Protein AF-A0A6B2TFF8-F1 (afdb_monomer)

Secondary structure (DSSP, 8-state):
--TTSTTSSPPPHHHHHH-PPPTTTTHHHHHHHHHTT-HHHHHHHHHHHHHHHHHHHHHHHHHHHHHHTT--------HHHHHHHHHHHHHHHHHHHSGGGGGG--

Nearest PDB structures (foldseek):
  1e2a-assembly1_A  TM=3.879E-01  e=2.003E+00  Lactococcus lactis
  2e2a-assembly1_B  TM=3.895E-01  e=3.409E+00  Lactococcus lactis
  3k1s-assembly1_A  TM=3.690E-01  e=7.348E+00  Bacillus anthracis
  5u1b-assembly1_A  TM=3.429E-01  e=7.796E+00  Neisseria gonorrhoeae

Solvent-accessible surface area (backbone atoms only — not comparable to full-atom values): 6132 Å² total; per-residue (Å²): 133,66,77,85,47,85,87,78,65,83,76,61,64,60,40,74,74,70,70,48,64,54,77,64,50,36,37,68,50,11,52,52,27,46,77,72,67,37,54,67,59,8,41,34,17,19,48,70,49,49,54,49,52,54,51,49,51,52,52,49,52,54,44,52,57,29,53,77,68,74,40,88,80,83,88,79,82,49,72,69,53,54,49,49,51,50,51,51,50,50,51,51,28,51,48,51,69,38,87,90,18,58,73,51,61,100

Foldseek 3Di:
DAPVDPPPDDDDVCCVPPVADALCQLLVVLVVCVVVPNNVSNCLSHVVSVVVVVVVVVVVVVCVVCVVVVHHDDDDQDPVNVVVVVVVRVVSSVCCRDPVNVSSPD

pLDDT: mean 87.39, std 9.22, range [53.91, 96.12]

Mean predicted aligned error: 5.74 Å

Structure (mmCIF, N/CA/C/O backbone):
data_AF-A0A6B2TFF8-F1
#
_entry.id   AF-A0A6B2TFF8-F1
#
loop_
_atom_site.group_PDB
_atom_site.id
_atom_site.type_symbol
_atom_site.label_atom_id
_atom_site.label_alt_id
_atom_site.label_comp_id
_atom_site.label_asym_id
_atom_site.label_entity_id
_atom_site.label_seq_id
_atom_site.pdbx_PDB_ins_code
_atom_site.Cartn_x
_atom_site.Cartn_y
_atom_site.Cartn_z
_atom_site.occupancy
_atom_site.B_iso_or_equiv
_atom_site.auth_seq_id
_atom_site.auth_comp_id
_atom_site.auth_asym_id
_atom_site.auth_atom_id
_atom_site.pdbx_PDB_model_num
ATOM 1 N N . VAL A 1 1 ? 0.145 16.888 -9.395 1.00 81.00 1 VAL A N 1
ATOM 2 C CA . VAL A 1 1 ? 1.481 16.656 -9.983 1.00 81.00 1 VAL A CA 1
ATOM 3 C C . VAL A 1 1 ? 1.520 15.201 -10.383 1.00 81.00 1 VAL A C 1
ATOM 5 O O . VAL A 1 1 ? 1.289 14.363 -9.516 1.00 81.00 1 VAL A O 1
ATOM 8 N N . ASP A 1 2 ? 1.684 14.917 -11.671 1.00 83.56 2 ASP A N 1
ATOM 9 C CA . ASP A 1 2 ? 1.633 13.549 -12.184 1.00 83.56 2 ASP A CA 1
ATOM 10 C C . ASP A 1 2 ? 2.960 12.824 -11.870 1.00 83.56 2 ASP A C 1
ATOM 12 O O . ASP A 1 2 ? 4.025 13.317 -12.251 1.00 83.56 2 ASP A O 1
ATOM 16 N N . PRO A 1 3 ? 2.945 11.687 -11.146 1.00 82.00 3 PRO A N 1
ATOM 17 C CA . PRO A 1 3 ? 4.142 10.892 -10.874 1.00 82.00 3 PRO A CA 1
ATOM 18 C C . PRO A 1 3 ? 4.646 10.078 -12.074 1.00 82.00 3 PRO A C 1
ATOM 20 O O . PRO A 1 3 ? 5.684 9.420 -11.961 1.00 82.00 3 PRO A O 1
ATOM 23 N N . ASN A 1 4 ? 3.914 10.067 -13.189 1.00 83.44 4 ASN A N 1
ATOM 24 C CA . ASN A 1 4 ? 4.371 9.514 -14.461 1.00 83.44 4 ASN A CA 1
ATOM 25 C C . ASN A 1 4 ? 5.275 10.497 -15.216 1.00 83.44 4 ASN A C 1
ATOM 27 O O . ASN A 1 4 ? 6.070 10.069 -16.053 1.00 83.44 4 ASN A O 1
ATOM 31 N N . GLU A 1 5 ? 5.198 11.792 -14.900 1.00 85.88 5 GLU A N 1
ATOM 32 C CA . GLU A 1 5 ? 6.054 12.804 -15.508 1.00 85.88 5 GLU A CA 1
ATOM 33 C C . GLU A 1 5 ? 7.436 12.838 -14.827 1.00 85.88 5 GLU A C 1
ATOM 35 O O . GLU A 1 5 ? 7.540 12.989 -13.600 1.00 85.88 5 GLU A O 1
ATOM 40 N N . PRO A 1 6 ? 8.53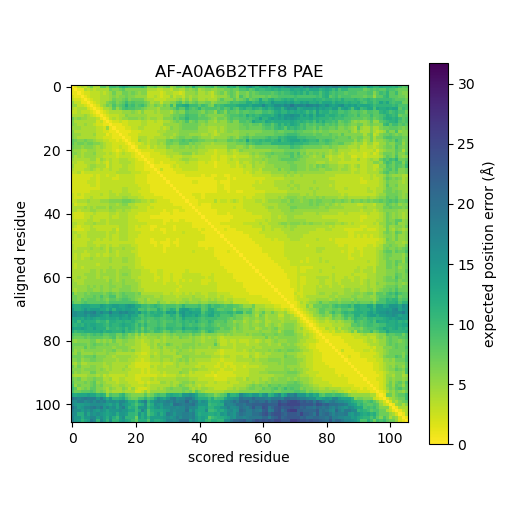1 12.695 -15.598 1.00 80.62 6 PRO A N 1
ATOM 41 C CA . PRO A 1 6 ? 9.878 12.790 -15.056 1.00 80.62 6 PRO A CA 1
ATOM 42 C C . PRO A 1 6 ? 10.177 14.212 -14.558 1.00 80.62 6 PRO A C 1
ATOM 44 O O . PRO A 1 6 ? 9.684 15.196 -15.096 1.00 80.62 6 PRO A O 1
ATOM 47 N N . GLY A 1 7 ? 11.035 14.323 -13.541 1.00 81.44 7 GLY A N 1
ATOM 48 C CA . GLY A 1 7 ? 11.482 15.611 -12.988 1.00 81.44 7 GLY A CA 1
ATOM 49 C C . GLY A 1 7 ? 10.762 16.050 -11.711 1.00 81.44 7 GLY A C 1
ATOM 50 O O . GLY A 1 7 ? 11.281 16.899 -10.994 1.00 81.44 7 GLY A O 1
ATOM 51 N N . HIS A 1 8 ? 9.630 15.429 -11.366 1.00 82.19 8 HIS A N 1
ATOM 52 C CA . HIS A 1 8 ? 8.894 15.739 -10.133 1.00 82.19 8 HIS A CA 1
ATOM 53 C C . HIS A 1 8 ? 9.317 14.891 -8.927 1.00 82.19 8 HIS A C 1
ATOM 55 O O . HIS A 1 8 ? 9.234 15.349 -7.788 1.00 82.19 8 HIS A O 1
ATOM 61 N N . TYR A 1 9 ? 9.791 13.663 -9.166 1.00 82.81 9 TYR A N 1
ATOM 62 C CA . TYR A 1 9 ? 10.153 12.715 -8.112 1.00 82.81 9 TYR A CA 1
ATOM 63 C C . TYR A 1 9 ? 11.461 11.984 -8.440 1.00 82.81 9 TYR A C 1
ATOM 65 O O . TYR A 1 9 ? 11.687 11.621 -9.598 1.00 82.81 9 TYR A O 1
ATOM 73 N N . PRO A 1 10 ? 12.333 11.743 -7.443 1.00 82.81 10 PRO A N 1
ATOM 74 C CA . PRO A 1 10 ? 13.563 10.997 -7.658 1.00 82.81 10 PRO A CA 1
ATOM 75 C C . PRO A 1 10 ? 13.270 9.534 -8.011 1.00 82.81 10 PRO A C 1
ATOM 77 O O . PRO A 1 10 ? 12.313 8.929 -7.520 1.00 82.81 10 PRO A O 1
ATOM 80 N N . ALA A 1 11 ? 14.138 8.942 -8.834 1.00 80.75 11 ALA A N 1
ATOM 81 C CA . ALA A 1 11 ? 14.086 7.515 -9.127 1.00 80.75 11 ALA A CA 1
ATOM 82 C C . ALA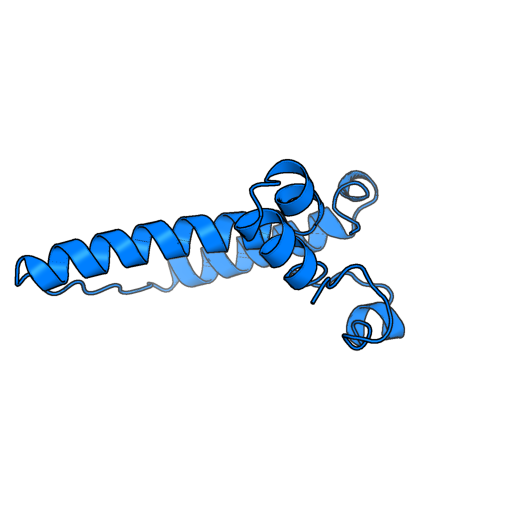 A 1 11 ? 14.322 6.677 -7.856 1.00 80.75 11 ALA A C 1
ATOM 84 O O . ALA A 1 11 ? 15.057 7.081 -6.953 1.00 80.75 11 ALA A O 1
ATOM 85 N N . CYS A 1 12 ? 13.731 5.478 -7.802 1.00 84.38 12 CYS A N 1
ATOM 86 C CA . CYS A 1 12 ? 13.911 4.560 -6.678 1.00 84.38 12 CYS A CA 1
ATOM 87 C C . CYS A 1 12 ? 15.390 4.133 -6.572 1.00 84.38 12 CYS A C 1
ATOM 89 O O . CYS A 1 12 ? 15.892 3.480 -7.492 1.00 84.38 12 CYS A O 1
ATOM 91 N N . PRO A 1 13 ? 16.093 4.451 -5.467 1.00 85.50 13 PRO A N 1
ATOM 92 C CA . PRO A 1 13 ? 17.514 4.148 -5.338 1.00 85.50 13 PRO A CA 1
ATOM 93 C C . PRO A 1 13 ? 17.772 2.642 -5.309 1.00 85.50 13 PRO A C 1
ATOM 95 O O . PRO A 1 13 ? 18.742 2.190 -5.903 1.00 85.50 13 PRO A O 1
ATOM 98 N N . LEU A 1 14 ? 16.884 1.858 -4.686 1.00 85.06 14 LEU A N 1
ATOM 99 C CA . LEU A 1 14 ? 17.032 0.405 -4.633 1.00 85.06 14 LEU A CA 1
ATOM 100 C C . LEU A 1 14 ? 16.962 -0.201 -6.036 1.00 85.06 14 LEU A C 1
ATOM 102 O O . LEU A 1 14 ? 17.895 -0.880 -6.440 1.00 85.06 14 LEU A O 1
ATOM 106 N N . LEU A 1 15 ? 15.921 0.124 -6.807 1.00 84.56 15 LEU A N 1
ATOM 107 C CA . LEU A 1 15 ? 15.790 -0.359 -8.181 1.00 84.56 15 LEU A CA 1
ATOM 108 C C . LEU A 1 15 ? 16.987 0.068 -9.041 1.00 84.56 15 LEU A C 1
ATOM 110 O O . LEU A 1 15 ? 17.509 -0.734 -9.806 1.00 84.56 15 LEU A O 1
ATOM 114 N N . ARG A 1 16 ? 17.459 1.311 -8.884 1.00 85.38 16 ARG A N 1
ATOM 115 C CA . ARG A 1 16 ? 18.620 1.821 -9.624 1.00 85.38 16 ARG A CA 1
ATOM 116 C C . ARG A 1 16 ? 19.913 1.072 -9.285 1.00 85.38 16 ARG A C 1
ATOM 118 O O . ARG A 1 16 ? 20.742 0.887 -10.168 1.00 85.38 16 ARG A O 1
ATOM 125 N N . LEU A 1 17 ? 20.111 0.709 -8.018 1.00 87.75 17 LEU A N 1
ATOM 126 C CA . LEU A 1 17 ? 21.360 0.118 -7.531 1.00 87.75 17 LEU A CA 1
ATOM 127 C C . LEU A 1 17 ? 21.387 -1.408 -7.642 1.00 87.75 17 LEU A C 1
ATOM 129 O O . LEU A 1 17 ? 22.446 -1.971 -7.892 1.00 87.75 17 LEU A O 1
ATOM 133 N N . THR A 1 18 ? 20.254 -2.080 -7.438 1.00 85.19 18 THR A N 1
ATOM 134 C CA . THR A 1 18 ? 20.190 -3.548 -7.352 1.00 85.19 18 THR A CA 1
ATOM 135 C C . THR A 1 18 ? 19.370 -4.190 -8.465 1.00 85.19 18 THR A C 1
ATOM 137 O O . THR A 1 18 ? 19.435 -5.404 -8.628 1.00 85.19 18 THR A O 1
ATOM 140 N N . GLY A 1 19 ? 18.572 -3.417 -9.209 1.00 83.56 19 GLY A N 1
ATOM 141 C CA . GLY A 1 19 ? 17.619 -3.950 -10.187 1.00 83.56 19 GLY A CA 1
ATOM 142 C C . GLY A 1 19 ? 16.403 -4.647 -9.564 1.00 83.56 19 GLY A C 1
ATOM 143 O O . GLY A 1 19 ? 15.565 -5.164 -10.295 1.00 83.56 19 GLY A O 1
ATOM 144 N N . VAL A 1 20 ? 16.280 -4.654 -8.231 1.00 84.12 20 VAL A N 1
ATOM 145 C CA . VAL A 1 20 ? 15.204 -5.351 -7.510 1.00 84.12 20 VAL A CA 1
ATOM 146 C C . VAL A 1 20 ? 14.039 -4.405 -7.234 1.00 84.12 20 VAL A C 1
ATOM 148 O O . VAL A 1 20 ? 14.213 -3.317 -6.675 1.00 84.12 20 VAL A O 1
ATOM 151 N N . TYR A 1 21 ? 12.825 -4.854 -7.551 1.00 83.81 21 TYR A N 1
ATOM 152 C CA . TYR A 1 21 ? 11.598 -4.155 -7.183 1.00 83.81 21 TYR A CA 1
ATOM 153 C C . TYR A 1 21 ? 11.254 -4.440 -5.718 1.00 83.81 21 TYR A C 1
ATOM 155 O O . TYR A 1 21 ? 10.971 -5.577 -5.340 1.00 83.81 21 TYR A O 1
ATOM 163 N N . CYS A 1 22 ? 11.254 -3.402 -4.882 1.00 87.19 22 CYS A N 1
ATOM 164 C CA . CYS A 1 22 ? 10.800 -3.496 -3.496 1.00 87.19 22 CYS A CA 1
ATOM 165 C C . CYS A 1 22 ? 9.258 -3.526 -3.424 1.00 87.19 22 CYS A C 1
ATOM 167 O O . CYS A 1 22 ? 8.585 -3.129 -4.385 1.00 87.19 22 CYS A O 1
ATOM 169 N N . PRO A 1 23 ? 8.658 -3.919 -2.283 1.00 86.62 23 PRO A N 1
ATOM 170 C CA . PRO A 1 23 ? 7.200 -3.956 -2.151 1.00 86.62 23 PRO A CA 1
ATOM 171 C C . PRO A 1 23 ? 6.540 -2.577 -2.342 1.00 86.62 23 PRO A C 1
ATOM 173 O O . PRO A 1 23 ? 5.371 -2.499 -2.709 1.00 86.62 23 PRO A O 1
ATOM 176 N N . GLY A 1 24 ? 7.288 -1.484 -2.150 1.00 86.75 24 GLY A N 1
ATOM 177 C CA . GLY A 1 24 ? 6.817 -0.109 -2.339 1.00 86.75 24 GLY A CA 1
ATOM 178 C C . GLY A 1 24 ? 6.983 0.462 -3.754 1.00 86.75 24 GLY A C 1
ATOM 179 O O . GLY A 1 24 ? 6.466 1.547 -4.026 1.00 86.75 24 GLY A O 1
ATOM 1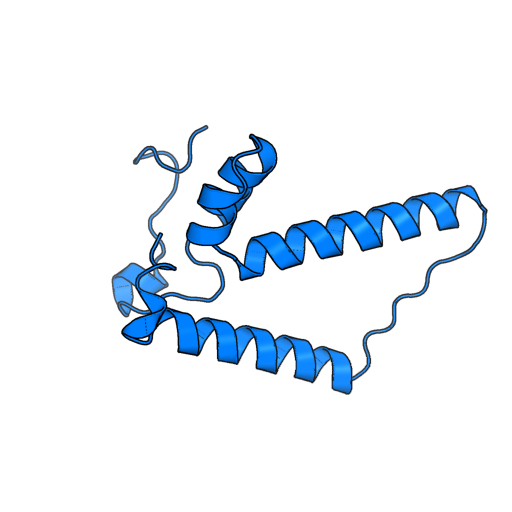80 N N . CYS A 1 25 ? 7.678 -0.218 -4.674 1.00 89.06 25 CYS A N 1
ATOM 181 C CA . CYS A 1 25 ? 7.873 0.290 -6.037 1.00 89.06 25 CYS A CA 1
ATOM 182 C C . CYS A 1 25 ? 6.523 0.538 -6.734 1.00 89.06 25 CYS A C 1
ATOM 184 O O . CYS A 1 25 ? 5.578 -0.233 -6.570 1.00 89.06 25 CYS A O 1
ATOM 186 N N . GLY A 1 26 ? 6.402 1.646 -7.469 1.00 87.56 26 GLY A N 1
ATOM 187 C CA . GLY A 1 26 ? 5.142 2.032 -8.119 1.00 87.56 26 GLY A CA 1
ATOM 188 C C . GLY A 1 26 ? 4.033 2.501 -7.166 1.00 87.56 26 GLY A C 1
ATOM 189 O O . GLY A 1 26 ? 2.954 2.843 -7.634 1.00 87.56 26 GLY A O 1
ATOM 190 N N . GLY A 1 27 ? 4.276 2.580 -5.849 1.00 90.50 27 GLY A N 1
ATOM 191 C CA . GLY A 1 27 ? 3.263 2.993 -4.870 1.00 90.50 27 GLY A CA 1
ATOM 192 C C . GLY A 1 27 ? 2.711 4.400 -5.114 1.00 90.50 27 GLY A C 1
ATOM 193 O O . GLY A 1 27 ? 1.511 4.611 -5.004 1.00 90.50 27 GLY A O 1
ATOM 194 N N . LEU A 1 28 ? 3.552 5.354 -5.527 1.00 90.62 28 LEU A N 1
ATOM 195 C CA . LEU A 1 28 ? 3.094 6.715 -5.833 1.00 90.62 28 LEU A CA 1
ATOM 196 C C . LEU A 1 28 ? 2.207 6.767 -7.090 1.00 90.62 28 LEU A C 1
ATOM 198 O O . LEU A 1 28 ? 1.172 7.428 -7.078 1.00 90.62 28 LEU A O 1
ATOM 202 N N . ARG A 1 29 ? 2.575 6.029 -8.149 1.00 91.00 29 ARG A N 1
ATOM 203 C CA . ARG A 1 29 ? 1.746 5.881 -9.359 1.00 91.00 29 ARG A CA 1
ATOM 204 C C . ARG A 1 29 ? 0.422 5.189 -9.042 1.00 91.00 29 ARG A C 1
ATOM 206 O O . ARG A 1 29 ? -0.623 5.632 -9.503 1.00 91.00 29 ARG A O 1
ATOM 213 N N . SER A 1 30 ? 0.470 4.160 -8.196 1.00 93.88 30 SER A N 1
ATOM 214 C CA . SER A 1 30 ? -0.715 3.447 -7.718 1.00 93.88 30 SER A CA 1
ATOM 215 C C . SER A 1 30 ? -1.657 4.366 -6.940 1.00 93.88 30 SER A C 1
ATOM 217 O O . SER A 1 30 ? -2.840 4.423 -7.254 1.00 93.88 30 SER A O 1
ATOM 219 N N . ALA A 1 31 ? -1.132 5.150 -5.993 1.00 94.00 31 ALA A N 1
ATOM 220 C CA . ALA A 1 31 ? -1.911 6.127 -5.236 1.00 94.00 31 ALA A CA 1
ATOM 221 C C . ALA A 1 31 ? -2.557 7.178 -6.149 1.00 94.00 31 ALA A C 1
ATOM 223 O O . ALA A 1 31 ? -3.736 7.489 -5.991 1.00 94.00 31 ALA A O 1
ATOM 224 N N . HIS A 1 32 ? -1.800 7.699 -7.120 1.00 94.38 32 HIS A N 1
ATOM 225 C CA . HIS A 1 32 ? -2.321 8.646 -8.099 1.00 94.38 32 HIS A CA 1
ATOM 226 C C . HIS A 1 32 ? -3.475 8.028 -8.892 1.00 94.38 32 HIS A C 1
ATOM 228 O O . HIS A 1 32 ? -4.573 8.572 -8.871 1.00 94.38 32 HIS A O 1
ATOM 234 N N . ALA A 1 33 ? -3.271 6.869 -9.521 1.00 94.38 33 ALA A N 1
ATOM 235 C CA . ALA A 1 33 ? -4.311 6.186 -10.289 1.00 94.38 33 ALA A CA 1
ATOM 236 C C . ALA A 1 33 ? -5.552 5.856 -9.437 1.00 94.38 33 ALA A C 1
ATOM 238 O O . ALA A 1 33 ? -6.675 6.129 -9.852 1.00 94.38 33 ALA A O 1
ATOM 239 N N . PHE A 1 34 ? -5.355 5.371 -8.206 1.00 95.75 34 PHE A N 1
ATOM 240 C CA . PHE A 1 34 ? -6.437 5.022 -7.284 1.00 95.75 34 PHE A CA 1
ATOM 241 C C . PHE A 1 34 ? -7.321 6.226 -6.936 1.00 95.75 34 PHE A C 1
ATOM 243 O O . PHE A 1 34 ? -8.545 6.123 -6.975 1.00 95.75 34 PHE A O 1
ATOM 250 N N . VAL A 1 35 ? -6.717 7.378 -6.626 1.00 94.75 35 VAL A N 1
ATOM 251 C CA . VAL A 1 35 ? -7.458 8.608 -6.287 1.00 94.75 35 VAL A CA 1
ATOM 252 C C . VAL A 1 35 ? -8.177 9.198 -7.506 1.00 94.75 35 VAL A C 1
ATOM 254 O O . VAL A 1 35 ? -9.226 9.815 -7.346 1.00 94.75 35 VAL A O 1
ATOM 257 N N . HIS A 1 36 ? -7.665 8.967 -8.717 1.00 95.25 36 HIS A N 1
ATOM 258 C CA . HIS A 1 36 ? -8.314 9.379 -9.967 1.00 95.25 36 HIS A CA 1
ATOM 259 C C . HIS A 1 36 ? -9.343 8.357 -10.490 1.00 95.25 36 HIS A C 1
ATOM 261 O O . HIS A 1 36 ? -9.960 8.591 -11.525 1.00 95.25 36 HIS A O 1
ATOM 267 N N . GLY A 1 37 ? -9.558 7.243 -9.778 1.00 94.94 37 GLY A N 1
ATOM 268 C CA . GLY A 1 37 ? -10.551 6.221 -10.124 1.00 94.94 37 GLY A CA 1
ATOM 269 C C . GLY A 1 37 ? -10.089 5.184 -11.153 1.00 94.94 37 GLY A C 1
ATOM 270 O O . GLY A 1 37 ? -10.879 4.323 -11.538 1.00 94.94 37 GLY A O 1
ATOM 271 N N . ASP A 1 38 ? -8.823 5.210 -11.571 1.00 95.38 38 ASP A N 1
ATOM 272 C CA . ASP A 1 38 ? -8.248 4.188 -12.446 1.00 95.38 38 ASP A CA 1
ATOM 273 C C . ASP A 1 38 ? -7.698 3.020 -11.615 1.00 95.38 38 ASP A C 1
ATOM 275 O O . ASP A 1 38 ? -6.509 2.916 -11.298 1.00 95.38 38 ASP A O 1
ATOM 279 N N . PHE A 1 39 ? -8.599 2.124 -11.214 1.00 93.69 39 PHE A N 1
ATOM 280 C CA . PHE A 1 39 ? -8.244 0.975 -10.381 1.00 93.69 39 PHE A CA 1
ATOM 281 C C . PHE A 1 39 ? -7.396 -0.064 -11.119 1.00 93.69 39 PHE A C 1
ATOM 283 O O . PHE A 1 39 ? -6.586 -0.742 -10.485 1.00 93.69 39 PHE A O 1
ATOM 290 N N . ALA A 1 40 ? -7.552 -0.187 -12.440 1.00 92.50 40 ALA A N 1
ATOM 291 C CA . ALA A 1 40 ? -6.768 -1.122 -13.240 1.00 92.50 40 ALA A CA 1
ATOM 292 C C . ALA A 1 40 ? -5.299 -0.680 -13.287 1.00 92.50 40 ALA A C 1
ATOM 294 O O . ALA A 1 40 ? -4.410 -1.471 -12.959 1.00 92.50 40 ALA A O 1
ATOM 295 N N . ALA A 1 41 ? -5.048 0.599 -13.583 1.00 90.75 41 ALA A N 1
ATOM 296 C CA . ALA A 1 41 ? -3.705 1.164 -13.525 1.00 90.75 41 ALA A CA 1
ATOM 297 C C . ALA A 1 41 ? -3.145 1.147 -12.096 1.00 90.75 41 ALA A C 1
ATOM 299 O O . ALA A 1 41 ? -1.965 0.854 -11.900 1.00 90.75 41 ALA A O 1
ATOM 300 N N . ALA A 1 42 ? -3.977 1.386 -11.075 1.00 92.44 42 ALA A N 1
ATOM 301 C CA . ALA A 1 42 ? -3.536 1.335 -9.683 1.00 92.44 42 ALA A CA 1
ATOM 302 C C . ALA A 1 42 ? -3.053 -0.062 -9.260 1.00 92.44 42 ALA A C 1
ATOM 304 O O . ALA A 1 42 ? -2.008 -0.180 -8.609 1.00 92.44 42 ALA A O 1
ATOM 305 N N . LEU A 1 43 ? -3.794 -1.111 -9.637 1.00 90.62 43 LEU A N 1
ATOM 306 C CA . LEU A 1 43 ? -3.448 -2.508 -9.362 1.00 90.62 43 LEU A CA 1
ATOM 307 C C . LEU A 1 43 ? -2.183 -2.939 -10.109 1.00 90.62 43 LEU A C 1
ATOM 309 O O . LEU A 1 43 ? -1.310 -3.555 -9.497 1.00 90.62 43 LEU A O 1
ATOM 313 N N . GLY A 1 44 ? -2.059 -2.573 -11.389 1.00 88.69 44 GLY A N 1
ATOM 314 C CA . GLY A 1 44 ? -0.849 -2.829 -12.176 1.00 88.69 44 GLY A CA 1
ATOM 315 C C . GLY A 1 44 ? 0.379 -2.124 -11.594 1.00 88.69 44 GLY A C 1
ATOM 316 O O . GLY A 1 44 ? 1.445 -2.723 -11.456 1.00 88.69 44 GLY A O 1
ATOM 317 N N . ALA A 1 45 ? 0.216 -0.876 -11.144 1.00 88.81 45 ALA A N 1
ATOM 318 C CA . ALA A 1 45 ? 1.298 -0.106 -10.543 1.00 88.81 45 ALA A CA 1
ATOM 319 C C . ALA A 1 45 ? 1.749 -0.673 -9.184 1.00 88.81 45 ALA A C 1
ATOM 321 O O . ALA A 1 45 ? 2.955 -0.750 -8.925 1.00 88.81 45 ALA A O 1
ATOM 322 N N . ASN A 1 46 ? 0.814 -1.051 -8.299 1.00 91.75 46 ASN A N 1
ATOM 323 C CA . ASN A 1 46 ? 1.117 -1.733 -7.035 1.00 91.75 46 ASN A CA 1
ATOM 324 C C . ASN A 1 46 ? -0.138 -2.341 -6.364 1.00 91.75 46 ASN A C 1
ATOM 326 O O . ASN A 1 46 ? -0.813 -1.685 -5.569 1.00 91.75 46 ASN A O 1
ATOM 330 N N . ALA A 1 47 ? -0.408 -3.627 -6.601 1.00 90.88 47 ALA A N 1
ATOM 331 C CA . ALA A 1 47 ? -1.558 -4.314 -6.002 1.00 90.88 47 ALA A CA 1
ATOM 332 C C . ALA A 1 47 ? -1.523 -4.379 -4.460 1.00 90.88 47 ALA A C 1
ATOM 334 O O . ALA A 1 47 ? -2.566 -4.263 -3.813 1.00 90.88 47 ALA A O 1
ATOM 335 N N . LEU A 1 48 ? -0.335 -4.521 -3.856 1.00 92.19 48 LEU A N 1
ATOM 336 C CA . LEU A 1 48 ? -0.186 -4.526 -2.396 1.00 92.19 48 LEU A CA 1
ATOM 337 C C . LEU A 1 48 ? -0.588 -3.173 -1.796 1.00 92.19 48 LEU A C 1
ATOM 339 O O . LEU A 1 48 ? -1.249 -3.124 -0.758 1.00 92.19 48 LEU A O 1
ATOM 343 N N . ALA A 1 49 ? -0.228 -2.079 -2.467 1.00 92.75 49 ALA A N 1
ATOM 344 C CA . ALA A 1 49 ? -0.599 -0.740 -2.041 1.00 92.75 49 ALA A CA 1
ATOM 345 C C . ALA A 1 49 ? -2.117 -0.525 -2.123 1.00 92.75 49 ALA A C 1
ATOM 347 O O . ALA A 1 49 ? -2.701 -0.058 -1.150 1.00 92.75 49 ALA A O 1
ATOM 348 N N . VAL A 1 50 ? -2.767 -0.964 -3.210 1.00 94.88 50 VAL A N 1
ATOM 349 C CA . VAL A 1 50 ? -4.236 -0.915 -3.349 1.00 94.88 50 VAL A CA 1
ATOM 350 C C . VAL A 1 50 ? -4.938 -1.657 -2.211 1.00 94.88 50 VAL A C 1
ATOM 352 O O . VAL A 1 50 ? -5.844 -1.102 -1.588 1.00 94.88 50 VAL A O 1
ATOM 355 N N . ALA A 1 51 ? -4.498 -2.876 -1.883 1.00 94.38 51 ALA A N 1
ATOM 356 C CA . ALA A 1 51 ? -5.043 -3.623 -0.748 1.00 94.38 51 ALA A CA 1
ATOM 357 C C . ALA A 1 51 ? -4.870 -2.855 0.575 1.00 94.38 51 ALA A C 1
ATOM 359 O O . ALA A 1 51 ? -5.796 -2.790 1.386 1.00 94.38 51 ALA A O 1
ATOM 360 N N . GLY A 1 52 ? -3.711 -2.216 0.763 1.00 94.38 52 GLY A N 1
ATOM 361 C CA . GLY A 1 52 ? -3.442 -1.329 1.892 1.00 94.38 52 GLY A CA 1
ATOM 362 C C . GLY A 1 52 ? -4.384 -0.123 1.950 1.00 94.38 52 GLY A C 1
ATOM 363 O O . GLY A 1 52 ? -4.902 0.180 3.022 1.00 94.38 52 GLY A O 1
ATOM 364 N N . TYR A 1 53 ? -4.663 0.530 0.817 1.00 94.81 53 TYR A N 1
ATOM 365 C CA . TYR A 1 53 ? -5.581 1.673 0.743 1.00 94.81 53 TYR A CA 1
ATOM 366 C C . TYR A 1 53 ? -7.010 1.274 1.116 1.00 94.81 53 TYR A C 1
ATOM 368 O O . TYR A 1 53 ? -7.651 1.956 1.915 1.00 94.81 53 TYR A O 1
ATOM 376 N N . VAL A 1 54 ? -7.492 0.142 0.596 1.00 95.56 54 VAL A N 1
ATOM 377 C CA . VAL A 1 54 ? -8.832 -0.385 0.901 1.00 95.56 54 VAL A CA 1
ATOM 378 C C . VAL A 1 54 ? -8.946 -0.770 2.375 1.00 95.56 54 VAL A C 1
ATOM 380 O O . VAL A 1 54 ? -9.915 -0.396 3.039 1.00 95.56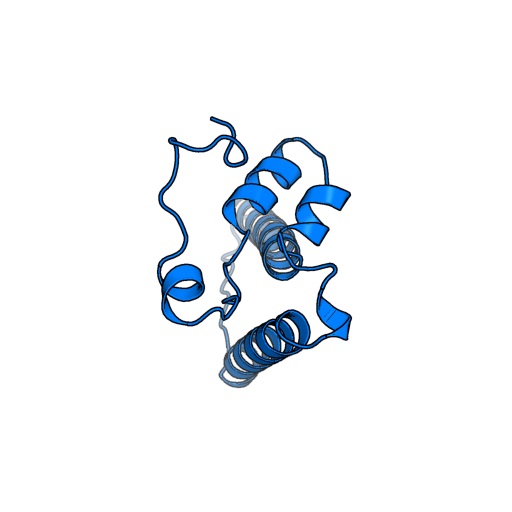 54 VAL A O 1
ATOM 383 N N . LEU A 1 55 ? -7.944 -1.471 2.916 1.00 95.00 55 LEU A N 1
ATOM 384 C CA . LEU A 1 55 ? -7.911 -1.833 4.331 1.00 95.00 55 LEU A CA 1
ATOM 385 C C . LEU A 1 55 ? -7.882 -0.587 5.222 1.00 95.00 55 LEU A C 1
ATOM 387 O O . LEU A 1 55 ? -8.630 -0.514 6.197 1.00 95.00 55 LEU A O 1
ATOM 391 N N . PHE A 1 56 ? -7.051 0.398 4.878 1.00 94.56 56 PHE A N 1
ATOM 392 C CA . PHE A 1 56 ? -6.973 1.664 5.596 1.00 94.56 56 PHE A CA 1
ATOM 393 C C . PHE A 1 56 ? -8.321 2.385 5.592 1.00 94.56 56 PHE A C 1
ATOM 395 O O . PHE A 1 56 ? -8.797 2.767 6.659 1.00 94.56 56 PHE A O 1
ATOM 402 N N . ALA A 1 57 ? -8.969 2.509 4.430 1.00 95.62 57 ALA A N 1
ATOM 403 C CA . ALA A 1 57 ? -10.284 3.129 4.314 1.00 95.62 57 ALA A CA 1
ATOM 404 C C . ALA A 1 57 ? -11.319 2.411 5.193 1.00 95.62 57 ALA A C 1
ATOM 406 O O . ALA A 1 57 ? -12.009 3.058 5.976 1.00 95.62 57 ALA A O 1
ATOM 407 N N . ALA A 1 58 ? -11.372 1.077 5.148 1.00 95.81 58 ALA A N 1
ATOM 408 C CA . ALA A 1 58 ? -12.295 0.289 5.961 1.00 95.81 58 ALA A CA 1
ATOM 409 C C . ALA A 1 58 ? -12.054 0.473 7.469 1.00 95.81 58 ALA A C 1
ATOM 411 O O . ALA A 1 58 ? -12.991 0.735 8.227 1.00 95.81 58 ALA A O 1
ATOM 412 N N . VAL A 1 59 ? -10.797 0.369 7.914 1.00 94.62 59 VAL A N 1
ATOM 413 C CA . VAL A 1 59 ? -10.421 0.558 9.323 1.00 94.62 59 VAL A CA 1
ATOM 414 C C . VAL A 1 59 ? -10.741 1.976 9.781 1.00 94.62 59 VAL A C 1
ATOM 416 O O . VAL A 1 59 ? -11.302 2.153 10.863 1.00 94.62 59 VAL A O 1
ATOM 419 N N . TRP A 1 60 ? -10.438 2.974 8.953 1.00 95.69 60 TRP A N 1
ATOM 420 C CA . TRP A 1 60 ? -10.734 4.371 9.233 1.00 95.69 60 TRP A CA 1
ATOM 421 C C . TRP A 1 60 ? -12.240 4.607 9.359 1.00 95.69 60 TRP A C 1
ATOM 423 O O . TRP A 1 60 ? -12.681 5.178 10.352 1.00 95.69 60 TRP A O 1
ATOM 433 N N . THR A 1 61 ? -13.055 4.089 8.436 1.00 96.06 61 THR A N 1
ATOM 434 C CA . THR A 1 61 ? -14.519 4.197 8.513 1.00 96.06 61 THR A CA 1
ATOM 435 C C . THR A 1 61 ? -15.064 3.537 9.777 1.00 96.06 61 THR A C 1
ATOM 437 O O . THR A 1 61 ? -15.865 4.141 10.492 1.00 96.06 61 THR A O 1
ATOM 440 N N . VAL A 1 62 ? -14.614 2.321 10.106 1.00 95.50 62 VAL A N 1
ATOM 441 C CA . VAL A 1 62 ? -15.025 1.631 11.341 1.00 95.50 62 VAL A CA 1
ATOM 442 C C . VAL A 1 62 ? -14.627 2.439 12.572 1.00 95.50 62 VAL A C 1
ATOM 444 O O . VAL A 1 62 ? -15.423 2.564 13.506 1.00 95.50 62 VAL A O 1
ATOM 447 N N . TRP A 1 63 ? -13.416 2.994 12.581 1.00 94.88 63 TRP A N 1
ATOM 448 C CA . TRP A 1 63 ? -12.931 3.840 13.661 1.00 94.88 63 TRP A CA 1
ATOM 449 C C . TRP A 1 63 ? -13.781 5.103 13.816 1.00 94.88 63 TRP A C 1
ATOM 451 O O . TRP A 1 63 ? -14.263 5.353 14.919 1.00 94.88 63 TRP A O 1
ATOM 461 N N . VAL A 1 64 ? -14.052 5.845 12.737 1.00 95.50 64 VAL A N 1
ATOM 462 C CA . VAL A 1 64 ? -14.910 7.042 12.757 1.00 95.50 64 VAL A CA 1
ATOM 463 C C . VAL A 1 64 ? -16.297 6.699 13.298 1.00 95.50 64 VAL A C 1
ATOM 465 O O . VAL A 1 64 ? -16.759 7.318 14.254 1.00 95.50 64 VAL A O 1
ATOM 468 N N . VAL A 1 65 ? -16.944 5.666 12.749 1.00 96.12 65 VAL A N 1
ATOM 469 C CA . VAL A 1 65 ? -18.293 5.249 13.166 1.00 96.12 65 VAL A CA 1
ATOM 470 C C . VAL A 1 65 ? -18.324 4.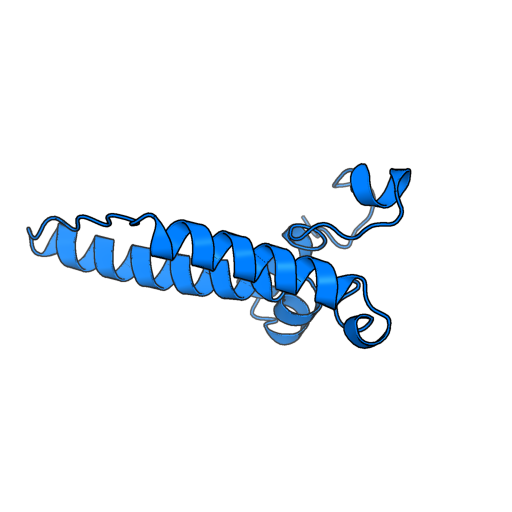861 14.643 1.00 96.12 65 VAL A C 1
ATOM 472 O O . VAL A 1 65 ? -19.275 5.196 15.350 1.00 96.12 65 VAL A O 1
ATOM 475 N N . ARG A 1 66 ? -17.304 4.154 15.138 1.00 94.38 66 ARG A N 1
ATOM 476 C CA . ARG A 1 66 ? -17.241 3.747 16.547 1.00 94.38 66 ARG A CA 1
ATOM 477 C C . ARG A 1 66 ? -16.963 4.920 17.479 1.00 94.38 66 ARG A C 1
ATOM 479 O O . ARG A 1 66 ? -17.652 5.030 18.491 1.00 94.38 66 ARG A O 1
ATOM 486 N N . THR A 1 67 ? -16.055 5.814 17.104 1.00 93.94 67 THR A N 1
ATOM 487 C CA . THR A 1 67 ? -15.741 7.033 17.859 1.00 93.94 67 THR A CA 1
ATOM 488 C C . THR A 1 67 ? -16.969 7.935 17.983 1.00 93.94 67 THR A C 1
ATOM 490 O O . THR A 1 67 ? -17.315 8.334 19.091 1.00 93.94 67 THR A O 1
ATOM 493 N N . VAL A 1 68 ? -17.705 8.165 16.888 1.00 95.44 68 VAL A N 1
ATOM 494 C CA . VAL A 1 68 ? -18.961 8.944 16.901 1.00 95.44 68 VAL A CA 1
ATOM 495 C C . VAL A 1 68 ? -20.040 8.280 17.769 1.00 95.44 68 VAL A C 1
ATOM 497 O O . VAL A 1 68 ? -20.842 8.964 18.394 1.00 95.44 68 VAL A O 1
ATOM 500 N N . ARG A 1 69 ? -20.046 6.945 17.868 1.00 95.44 69 ARG A N 1
ATOM 501 C CA . ARG A 1 69 ? -20.962 6.178 18.735 1.00 95.44 69 ARG A CA 1
ATOM 502 C C . ARG A 1 69 ? -20.465 6.018 20.180 1.00 95.44 69 ARG A C 1
ATOM 504 O O . ARG A 1 69 ? -21.037 5.219 20.919 1.00 95.44 69 ARG A O 1
ATOM 511 N N . GLY A 1 70 ? -19.384 6.697 20.573 1.00 93.56 70 GLY A N 1
ATOM 512 C CA . GLY A 1 70 ? -18.809 6.609 21.920 1.00 93.56 70 GLY A CA 1
ATOM 513 C C . GLY A 1 70 ? -18.208 5.241 22.269 1.00 93.56 70 GLY A C 1
ATOM 514 O O . GLY A 1 70 ? -18.040 4.920 23.442 1.00 93.56 70 GLY A O 1
ATOM 515 N N . ARG A 1 71 ? -17.899 4.401 21.272 1.00 90.56 71 ARG A N 1
ATOM 516 C CA . ARG A 1 71 ? -17.294 3.077 21.471 1.00 90.56 71 ARG A CA 1
ATOM 517 C C . ARG A 1 71 ? -15.807 3.134 21.118 1.00 90.56 71 ARG A C 1
ATOM 519 O O . ARG A 1 71 ? -15.489 3.319 19.946 1.00 90.56 71 ARG A O 1
ATOM 526 N N . PRO A 1 72 ? -14.877 2.928 22.063 1.00 82.62 72 PRO A N 1
ATOM 527 C CA . PRO A 1 72 ? -13.458 2.927 21.733 1.00 82.62 72 PRO A CA 1
ATOM 528 C C . PRO A 1 72 ? -13.113 1.722 20.846 1.00 82.62 72 PRO A C 1
ATOM 530 O O . PRO A 1 72 ? -13.419 0.577 21.182 1.00 82.62 72 PRO A O 1
ATOM 533 N N . LEU A 1 73 ? -12.453 1.969 19.712 1.00 84.31 73 LEU A N 1
ATOM 534 C CA . LEU A 1 73 ? -11.855 0.917 18.893 1.00 84.31 73 LEU A CA 1
ATOM 535 C C . LEU A 1 73 ? -10.429 0.658 19.388 1.00 84.31 73 LEU A C 1
ATOM 537 O O . LEU A 1 73 ? -9.572 1.532 19.291 1.00 84.31 73 LEU A O 1
ATOM 541 N N . ARG A 1 74 ? -10.165 -0.551 19.890 1.00 84.25 74 ARG A N 1
ATOM 542 C CA . ARG A 1 74 ? -8.808 -1.021 20.190 1.00 84.25 74 ARG A CA 1
ATOM 543 C C . ARG A 1 74 ? -8.407 -2.042 19.137 1.00 84.25 74 ARG A C 1
ATOM 545 O O . ARG A 1 74 ? -8.992 -3.119 19.078 1.00 84.25 74 ARG A O 1
ATOM 552 N N . ILE A 1 75 ? -7.442 -1.684 18.297 1.00 82.75 75 ILE A N 1
ATOM 553 C CA . ILE A 1 75 ? -6.838 -2.604 17.335 1.00 82.75 75 ILE A CA 1
ATOM 554 C C . ILE A 1 75 ? -5.535 -3.090 17.954 1.00 82.75 75 ILE A C 1
ATOM 556 O O . ILE A 1 75 ? -4.603 -2.310 18.130 1.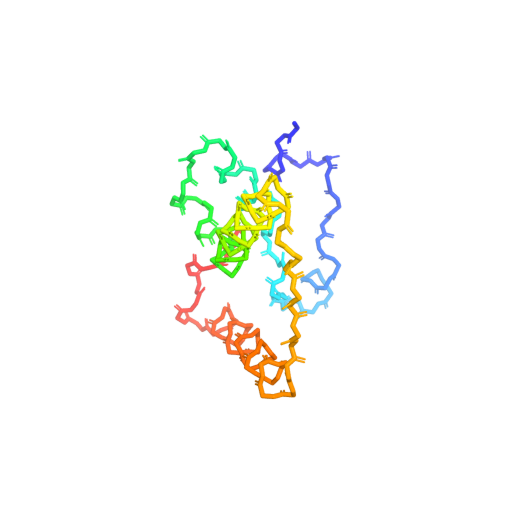00 82.75 75 ILE A O 1
ATOM 560 N N . THR A 1 76 ? -5.480 -4.369 18.304 1.00 86.06 76 THR A N 1
ATOM 561 C CA . THR A 1 76 ? -4.258 -5.027 18.764 1.00 86.06 76 THR A CA 1
ATOM 562 C C . THR A 1 76 ? -3.820 -6.028 17.706 1.00 86.06 76 THR A C 1
ATOM 564 O O . THR A 1 76 ? -4.536 -6.973 17.379 1.00 86.06 76 THR A O 1
ATOM 567 N N . LEU A 1 77 ? -2.639 -5.801 17.136 1.00 84.56 77 LEU A N 1
ATOM 568 C CA . LEU A 1 77 ? -1.993 -6.756 16.243 1.00 84.56 77 LEU A CA 1
ATOM 569 C C . LEU A 1 77 ? -1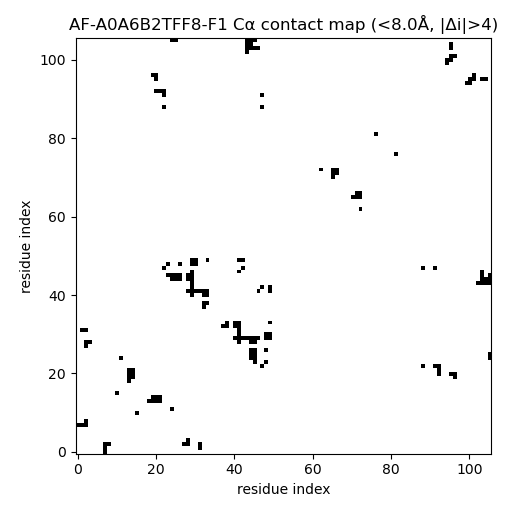.207 -7.740 17.106 1.00 84.56 77 LEU A C 1
ATOM 571 O O . LEU A 1 77 ? -0.258 -7.355 17.784 1.00 84.56 77 LEU A O 1
ATOM 575 N N . GLY A 1 78 ? -1.628 -9.001 17.106 1.00 91.31 78 GLY A N 1
ATOM 576 C CA . GLY A 1 78 ? -0.857 -10.075 17.715 1.00 91.31 78 GLY A CA 1
ATOM 577 C C . GLY A 1 78 ? 0.331 -10.478 16.843 1.00 91.31 78 GLY A C 1
ATOM 578 O O . GLY A 1 78 ? 0.430 -10.127 15.664 1.00 91.31 78 GLY A O 1
ATOM 579 N N . THR A 1 79 ? 1.229 -11.273 17.421 1.00 91.69 79 THR A N 1
ATOM 580 C CA . THR A 1 79 ? 2.417 -11.802 16.740 1.00 91.69 79 THR A CA 1
ATOM 581 C C . THR A 1 79 ? 2.059 -12.537 15.448 1.00 91.69 79 THR A C 1
ATOM 583 O O . THR A 1 79 ? 2.716 -12.334 14.433 1.00 91.69 79 THR A O 1
ATOM 586 N N . ALA A 1 80 ? 0.981 -13.328 15.443 1.00 91.38 80 ALA A N 1
ATOM 587 C CA . ALA A 1 80 ? 0.523 -14.046 14.253 1.00 91.38 80 ALA A CA 1
ATOM 588 C C . ALA A 1 80 ? 0.133 -13.099 13.104 1.00 91.38 80 ALA A C 1
ATOM 590 O O . ALA A 1 80 ? 0.481 -13.353 11.955 1.00 91.38 80 ALA A O 1
ATOM 591 N N . GLN A 1 81 ? -0.543 -11.985 13.401 1.00 90.69 81 GLN A N 1
ATOM 592 C CA . GLN A 1 81 ? -0.912 -10.987 12.398 1.00 90.69 81 GLN A CA 1
ATOM 593 C C . GLN A 1 81 ? 0.321 -10.269 11.842 1.00 90.69 81 GLN A C 1
ATOM 595 O O . GLN A 1 81 ? 0.406 -10.065 10.634 1.00 90.69 81 GLN A O 1
ATOM 600 N N . LEU A 1 82 ? 1.290 -9.929 12.700 1.00 91.06 82 LEU A N 1
ATOM 601 C CA . LEU A 1 82 ? 2.556 -9.330 12.265 1.00 91.06 82 LEU A CA 1
ATOM 602 C C . LEU A 1 82 ? 3.332 -10.272 11.335 1.00 91.06 82 LEU A C 1
ATOM 604 O O . LEU A 1 82 ? 3.789 -9.845 10.276 1.00 91.06 82 LEU A O 1
ATOM 608 N N . TRP A 1 83 ? 3.410 -11.561 11.679 1.00 93.69 83 TRP A N 1
ATOM 609 C CA . TRP A 1 83 ? 3.988 -12.577 10.798 1.00 93.69 83 TRP A CA 1
ATOM 610 C C . TRP A 1 83 ? 3.210 -12.720 9.494 1.00 93.69 83 TRP A C 1
ATOM 612 O O . TRP A 1 83 ? 3.826 -12.797 8.437 1.00 93.69 83 TRP A O 1
ATOM 622 N N . GLY A 1 84 ? 1.877 -12.693 9.540 1.00 92.31 84 GLY A N 1
ATOM 623 C CA . GLY A 1 84 ? 1.034 -12.734 8.345 1.00 92.31 84 GLY A CA 1
ATOM 624 C C . GLY A 1 84 ? 1.318 -11.578 7.384 1.00 92.31 84 GLY A C 1
ATOM 625 O O . GLY A 1 84 ? 1.479 -11.804 6.187 1.00 92.31 84 GLY A O 1
ATOM 626 N N . VAL A 1 85 ? 1.461 -10.353 7.903 1.00 90.88 85 VAL A N 1
ATOM 627 C CA . VAL A 1 85 ? 1.858 -9.183 7.101 1.00 90.88 85 VAL A CA 1
ATOM 628 C C . VAL A 1 85 ? 3.261 -9.368 6.528 1.00 90.88 85 VAL A C 1
ATOM 630 O O . VAL A 1 85 ? 3.463 -9.128 5.340 1.00 90.88 85 VAL A O 1
ATOM 633 N N . GLY A 1 86 ? 4.216 -9.834 7.336 1.00 91.56 86 GLY A N 1
ATOM 634 C CA . GLY A 1 86 ? 5.578 -10.114 6.880 1.00 91.56 86 GLY A CA 1
ATOM 635 C C . GLY A 1 86 ? 5.606 -11.121 5.730 1.00 91.56 86 GLY A C 1
ATOM 636 O O . GLY A 1 86 ? 6.149 -10.826 4.669 1.00 91.56 86 GLY A O 1
ATOM 637 N N . VAL A 1 87 ? 4.942 -12.268 5.898 1.00 92.69 87 VAL A N 1
ATOM 638 C CA . VAL A 1 87 ? 4.824 -13.310 4.868 1.00 92.69 87 VAL A CA 1
ATOM 639 C C . VAL A 1 87 ? 4.163 -12.758 3.610 1.00 92.69 87 VAL A C 1
ATOM 641 O O . VAL A 1 87 ? 4.681 -12.976 2.519 1.00 92.69 87 VAL A O 1
ATOM 644 N N . LEU A 1 88 ? 3.071 -12.001 3.739 1.00 92.06 88 LEU A N 1
ATOM 645 C CA . LEU A 1 88 ? 2.387 -11.392 2.598 1.00 92.06 88 LEU A CA 1
ATOM 646 C C . LEU A 1 88 ? 3.314 -10.456 1.811 1.00 92.06 88 LEU A C 1
ATOM 648 O O . LEU A 1 88 ? 3.398 -10.557 0.588 1.00 92.06 88 LEU A O 1
ATOM 652 N N . VAL A 1 89 ? 4.034 -9.570 2.504 1.00 91.06 89 VAL A N 1
ATOM 653 C CA . VAL A 1 89 ? 4.982 -8.629 1.889 1.00 91.06 89 VAL A CA 1
ATOM 654 C C . VAL A 1 89 ? 6.131 -9.377 1.214 1.00 91.06 89 VAL A C 1
ATOM 656 O O . VAL A 1 89 ? 6.509 -9.033 0.092 1.00 91.06 89 VAL A O 1
ATOM 659 N N . THR A 1 90 ? 6.670 -10.417 1.853 1.00 89.75 90 THR A N 1
ATOM 660 C CA . THR A 1 90 ? 7.734 -11.249 1.281 1.00 89.75 90 THR A CA 1
ATOM 661 C C . THR A 1 90 ? 7.251 -11.983 0.036 1.00 89.75 90 THR A C 1
ATOM 663 O O . THR A 1 90 ? 7.897 -11.883 -1.003 1.00 89.75 90 THR A O 1
ATOM 666 N N . VAL A 1 91 ? 6.102 -12.661 0.098 1.00 89.81 91 VAL A N 1
ATOM 667 C CA . VAL A 1 91 ? 5.514 -13.377 -1.045 1.00 89.81 91 VAL A CA 1
ATOM 668 C C . VAL A 1 91 ? 5.242 -12.419 -2.200 1.00 89.81 91 VAL A C 1
ATOM 670 O O . VAL A 1 91 ? 5.603 -12.728 -3.332 1.00 89.81 91 VAL A O 1
ATOM 673 N N . PHE A 1 92 ? 4.681 -11.238 -1.928 1.00 88.19 92 PHE A N 1
ATOM 674 C CA . PHE A 1 92 ? 4.463 -10.211 -2.946 1.00 88.19 92 PHE A CA 1
ATOM 675 C C . PHE A 1 92 ? 5.775 -9.750 -3.588 1.00 88.19 92 PHE A C 1
ATOM 677 O O . PHE A 1 92 ? 5.874 -9.665 -4.810 1.00 88.19 92 PHE A O 1
ATOM 684 N N . THR A 1 93 ? 6.796 -9.483 -2.771 1.00 86.38 9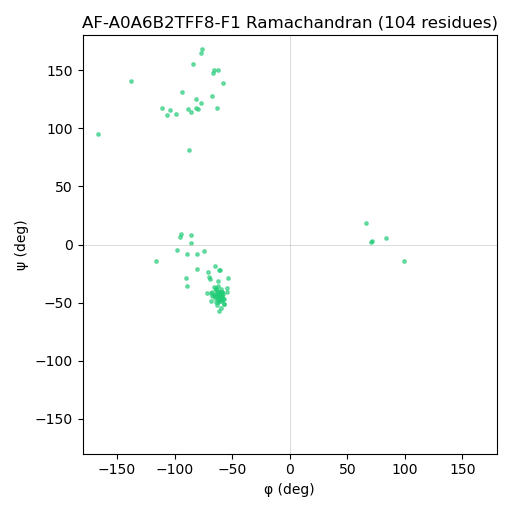3 THR A N 1
ATOM 685 C CA . THR A 1 93 ? 8.112 -9.046 -3.257 1.00 86.38 93 THR A CA 1
ATOM 686 C C . THR A 1 93 ? 8.747 -10.118 -4.136 1.00 86.38 93 THR A C 1
ATOM 688 O O . THR A 1 93 ? 9.240 -9.810 -5.216 1.00 86.38 93 THR A O 1
ATOM 691 N N . VAL A 1 94 ? 8.691 -11.381 -3.713 1.00 87.69 94 VAL A N 1
ATOM 692 C CA . VAL A 1 94 ? 9.189 -12.521 -4.488 1.00 87.69 94 VAL A CA 1
ATOM 693 C C . VAL A 1 94 ? 8.412 -12.627 -5.801 1.00 87.69 94 VAL A C 1
ATOM 695 O O . VAL A 1 94 ? 9.011 -12.493 -6.862 1.00 87.69 94 VAL A O 1
ATOM 698 N N . ALA A 1 95 ? 7.083 -12.746 -5.753 1.00 85.69 95 ALA A N 1
ATOM 699 C CA . ALA A 1 95 ? 6.239 -12.881 -6.940 1.00 85.69 95 ALA A CA 1
ATOM 700 C C . ALA A 1 95 ? 6.456 -11.760 -7.971 1.00 85.69 95 ALA A C 1
ATOM 702 O O . ALA A 1 95 ? 6.478 -12.035 -9.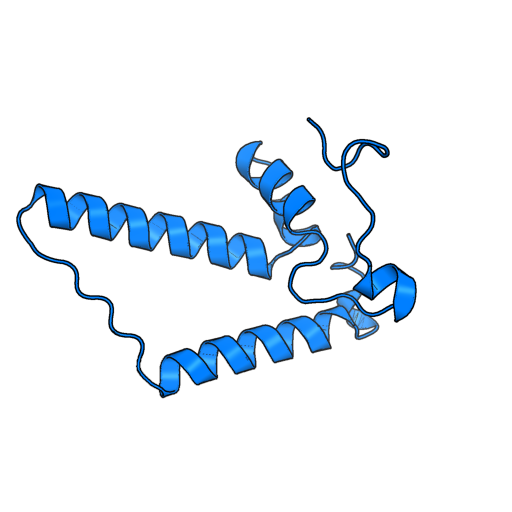166 1.00 85.69 95 ALA A O 1
ATOM 703 N N . ARG A 1 96 ? 6.674 -10.519 -7.516 1.00 82.31 96 ARG A N 1
ATOM 704 C CA . ARG A 1 96 ? 6.937 -9.355 -8.375 1.00 82.31 96 ARG A CA 1
ATOM 705 C C . ARG A 1 96 ? 8.308 -9.375 -9.056 1.00 82.31 96 ARG A C 1
ATOM 707 O O . ARG A 1 96 ? 8.463 -8.724 -10.076 1.00 82.31 96 ARG A O 1
ATOM 714 N N . ASN A 1 97 ? 9.293 -10.083 -8.507 1.00 81.44 97 ASN A N 1
ATOM 715 C CA . ASN A 1 97 ? 10.633 -10.195 -9.098 1.00 81.44 97 ASN A CA 1
ATOM 716 C C . ASN A 1 97 ? 10.822 -11.491 -9.914 1.00 81.44 97 ASN A C 1
ATOM 718 O O . ASN A 1 97 ? 11.866 -11.668 -10.539 1.00 81.44 97 ASN A O 1
ATOM 722 N N . LEU A 1 98 ? 9.840 -12.401 -9.922 1.00 80.06 98 LEU A N 1
ATOM 723 C CA . LEU A 1 98 ? 9.855 -13.592 -10.775 1.00 80.06 98 LEU A CA 1
ATOM 724 C C . LEU A 1 98 ? 9.331 -13.291 -12.195 1.00 80.06 98 LEU A C 1
ATOM 726 O O . LEU A 1 98 ? 8.518 -12.387 -12.374 1.00 80.06 98 LEU A O 1
ATOM 730 N N . PRO A 1 99 ? 9.732 -14.075 -13.217 1.00 66.12 99 PRO A N 1
ATOM 731 C CA . PRO A 1 99 ? 9.396 -13.821 -14.626 1.00 66.12 99 PRO A CA 1
ATOM 732 C C . PRO A 1 99 ? 7.892 -13.835 -14.952 1.00 66.12 99 PRO A C 1
ATOM 734 O O . PRO A 1 99 ? 7.474 -13.216 -15.925 1.00 66.12 99 PRO A O 1
ATOM 737 N N . PHE A 1 100 ? 7.060 -14.488 -14.134 1.00 62.19 100 PHE A N 1
ATOM 738 C CA . PHE A 1 100 ? 5.597 -14.432 -14.256 1.00 62.19 100 PHE A CA 1
ATOM 739 C C . PHE A 1 100 ? 4.973 -13.167 -13.641 1.00 62.19 100 PHE A C 1
ATOM 741 O O . PHE A 1 100 ? 3.778 -12.948 -13.805 1.00 62.19 100 PHE A O 1
ATOM 748 N N . GLY A 1 101 ? 5.751 -12.350 -12.926 1.00 58.06 101 GLY A N 1
ATOM 749 C CA . GLY A 1 101 ? 5.335 -11.114 -12.261 1.00 58.06 101 GLY A CA 1
ATOM 750 C C . GLY A 1 101 ? 5.584 -9.844 -13.074 1.00 58.06 101 GLY A C 1
ATOM 751 O O . GLY A 1 101 ? 5.341 -8.757 -12.557 1.00 58.06 101 GLY A O 1
ATOM 752 N N . SER A 1 102 ? 6.017 -9.961 -14.335 1.00 61.19 102 SER A N 1
ATOM 753 C CA . SER A 1 102 ? 6.329 -8.832 -15.229 1.00 61.19 102 SER A CA 1
ATOM 754 C C . SER A 1 102 ? 5.186 -7.817 -15.376 1.00 61.19 102 SER A C 1
ATOM 756 O O . SER A 1 102 ? 5.429 -6.627 -15.528 1.00 61.19 102 SER A O 1
ATOM 758 N N . TRP A 1 103 ? 3.936 -8.261 -15.239 1.00 59.28 103 TRP A N 1
ATOM 759 C CA . TRP A 1 103 ? 2.720 -7.432 -15.231 1.00 59.28 103 TRP A CA 1
ATOM 760 C C . TRP A 1 103 ? 2.620 -6.469 -14.033 1.00 59.28 103 TRP A C 1
ATOM 762 O O . TRP A 1 103 ? 1.839 -5.526 -14.074 1.00 59.28 103 TRP A O 1
ATOM 772 N N . LEU A 1 104 ? 3.381 -6.711 -12.959 1.00 53.91 104 LEU A N 1
ATOM 773 C CA . LEU A 1 104 ? 3.523 -5.813 -11.808 1.00 53.91 104 LEU A CA 1
ATOM 774 C C . LEU A 1 104 ? 4.739 -4.886 -11.945 1.00 53.91 104 LEU A C 1
ATOM 776 O O . LEU A 1 104 ? 5.111 -4.218 -10.976 1.00 53.91 104 LEU A O 1
ATOM 780 N N . HIS A 1 105 ? 5.405 -4.847 -13.099 1.00 61.66 105 HIS A N 1
ATOM 781 C CA . HIS A 1 105 ? 6.473 -3.885 -13.343 1.00 61.66 105 HIS A CA 1
ATOM 782 C C . HIS A 1 105 ? 5.816 -2.565 -13.754 1.00 61.66 105 HIS A C 1
ATOM 784 O O . HIS A 1 105 ? 5.083 -2.532 -14.740 1.00 61.66 105 HIS A O 1
ATOM 790 N N . PRO A 1 106 ? 5.999 -1.502 -12.962 1.00 55.59 106 PRO A N 1
ATOM 791 C CA . PRO A 1 106 ? 5.279 -0.259 -13.156 1.00 55.59 106 PRO A CA 1
ATOM 792 C C . PRO A 1 106 ? 5.952 0.645 -14.186 1.00 55.59 106 PRO A C 1
ATOM 794 O O . PRO A 1 106 ? 7.156 0.468 -14.472 1.00 55.59 106 PRO A O 1
#

Sequence (106 aa):
VDPNEPGHYPACPLLRLTGVYCPGCGGLRSAHAFVHGDFAAALGANALAVAGYVLFAAVWTVWVVRTVRGRPLRITLGTAQLWGVGVLVTVFTVARNLPFGSWLHP

Radius of gyration: 16.52 Å; Cα contacts (8 Å, |Δi|>4): 92; chains: 1; bounding box: 42×31×37 Å